Protein AF-W1XWH9-F1 (afdb_monomer_lite)

InterPro domains:
  IPR001098 DNA-directed DNA polymerase, family A, palm domain [PF00476] (1-106)
  IPR001098 DNA-directed DNA polymerase, family A, palm domain [SM00482] (1-108)
  IPR002298 DNA polymerase A [PR00868] (29-40)
  IPR002298 DNA polymerase A [PR00868] (51-62)
  IPR002298 DNA polymerase A [PR00868] (83-99)
  IPR002298 DNA polymerase A [PTHR10133] (1-106)
  IPR043502 DNA/RNA polymerase superfamily [SSF56672] (1-105)

Secondary structure (DSSP, 8-state):
-GGGT--HHHHHHHHT--HHHHHHHHHHHHHH-HHHHHHHHHHHHHHHHHSEEE-TT--EEE-TTTT-SSHHHHHHHHHHHHHHHHHHHHHHHHHHHHHHHHHHHS--

Structure (mmCIF, N/CA/C/O backbone):
data_AF-W1XWH9-F1
#
_entry.id   AF-W1XWH9-F1
#
loop_
_atom_site.group_PDB
_atom_site.id
_atom_site.type_symbol
_atom_site.label_atom_id
_atom_site.label_alt_id
_atom_site.label_comp_id
_atom_site.label_asym_id
_atom_site.label_entity_id
_atom_site.label_seq_id
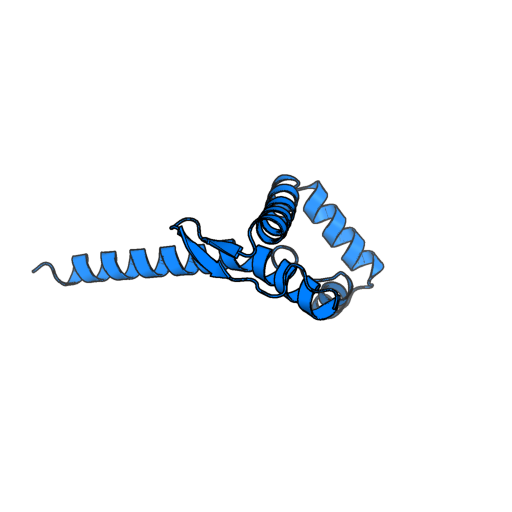_atom_site.pdbx_PDB_ins_code
_atom_site.Cartn_x
_atom_site.Cartn_y
_atom_site.Cartn_z
_atom_site.occupancy
_atom_site.B_iso_or_equiv
_atom_site.auth_seq_id
_atom_site.auth_comp_id
_atom_site.auth_asym_id
_atom_site.auth_atom_id
_atom_site.pdbx_PDB_model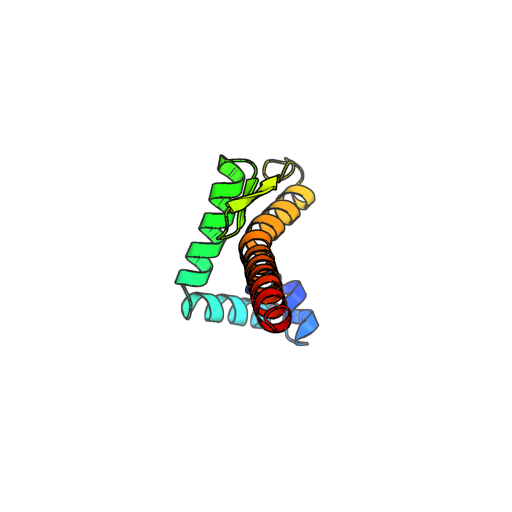_num
ATOM 1 N N . GLY A 1 1 ? -0.984 -11.609 -7.474 1.00 64.19 1 GLY A N 1
ATOM 2 C CA . GLY A 1 1 ? -0.412 -11.187 -8.761 1.00 64.19 1 GLY A CA 1
ATOM 3 C C . GLY A 1 1 ? -0.417 -9.678 -8.875 1.00 64.19 1 GLY A C 1
ATOM 4 O O . GLY A 1 1 ? 0.349 -9.025 -8.190 1.00 64.19 1 GLY A O 1
ATOM 5 N N . ILE A 1 2 ? -1.305 -9.103 -9.681 1.00 72.31 2 ILE A N 1
ATOM 6 C CA . ILE A 1 2 ? -1.164 -7.721 -10.186 1.00 72.31 2 ILE A CA 1
ATOM 7 C C . ILE A 1 2 ? -1.474 -6.641 -9.144 1.00 72.31 2 ILE A C 1
ATOM 9 O O . ILE A 1 2 ? -0.678 -5.727 -8.959 1.00 72.31 2 ILE A O 1
ATOM 13 N N . ILE A 1 3 ? -2.557 -6.808 -8.379 1.00 66.38 3 ILE A N 1
ATOM 14 C CA . ILE A 1 3 ? -2.979 -5.868 -7.320 1.00 66.38 3 ILE A CA 1
ATOM 15 C C . ILE A 1 3 ? -1.932 -5.747 -6.193 1.00 66.38 3 ILE A C 1
ATOM 17 O O . ILE A 1 3 ? -1.913 -4.759 -5.471 1.00 66.38 3 ILE A O 1
ATOM 21 N N . TYR A 1 4 ? -1.024 -6.723 -6.072 1.00 66.00 4 TYR A N 1
ATOM 22 C CA . TYR A 1 4 ? 0.034 -6.734 -5.056 1.00 66.00 4 TYR A CA 1
ATOM 23 C C . TYR A 1 4 ? 1.409 -6.297 -5.590 1.00 66.00 4 TYR A C 1
ATOM 25 O O . TYR A 1 4 ? 2.434 -6.546 -4.950 1.00 66.00 4 TYR A O 1
ATOM 33 N N . GLY A 1 5 ? 1.442 -5.681 -6.778 1.00 72.62 5 GLY A N 1
ATOM 34 C CA . GLY A 1 5 ? 2.666 -5.172 -7.394 1.00 72.62 5 GLY A CA 1
ATOM 35 C C . GLY A 1 5 ? 3.595 -6.265 -7.929 1.00 72.62 5 GLY A C 1
ATOM 36 O O . GLY A 1 5 ? 4.815 -6.116 -7.844 1.00 72.62 5 GLY A O 1
ATOM 37 N N . ILE A 1 6 ? 3.050 -7.380 -8.441 1.00 80.00 6 ILE A N 1
ATOM 38 C CA . ILE A 1 6 ? 3.868 -8.370 -9.158 1.00 80.00 6 ILE A CA 1
ATOM 39 C C . ILE A 1 6 ? 4.490 -7.720 -10.396 1.00 80.00 6 ILE A C 1
ATOM 41 O O . ILE A 1 6 ? 3.836 -6.956 -11.105 1.00 80.00 6 ILE A O 1
ATOM 45 N N . SER A 1 7 ? 5.753 -8.034 -10.664 1.00 84.44 7 SER A N 1
ATOM 46 C CA . SER A 1 7 ? 6.401 -7.627 -11.907 1.00 84.44 7 SER A CA 1
ATOM 47 C C . SER A 1 7 ? 5.936 -8.489 -13.081 1.00 84.44 7 SER A C 1
ATOM 49 O O . SER A 1 7 ? 5.476 -9.618 -12.898 1.00 84.44 7 SER A O 1
ATOM 51 N N . ASP A 1 8 ? 6.136 -7.984 -14.295 1.00 87.06 8 ASP A N 1
ATOM 52 C CA . ASP A 1 8 ? 6.049 -8.755 -15.540 1.00 87.06 8 ASP A CA 1
ATOM 53 C C . ASP A 1 8 ? 6.868 -10.056 -15.459 1.00 87.06 8 ASP A C 1
ATOM 55 O O . ASP A 1 8 ? 6.403 -11.117 -15.862 1.00 87.06 8 ASP A O 1
ATOM 59 N N . PHE A 1 9 ? 8.059 -10.002 -14.856 1.00 88.00 9 PHE A N 1
ATOM 60 C CA . PHE A 1 9 ? 8.904 -11.168 -14.618 1.00 88.00 9 PHE A CA 1
ATOM 61 C C . PHE A 1 9 ? 8.271 -12.177 -13.650 1.00 88.00 9 PHE A C 1
ATOM 63 O O . PHE A 1 9 ? 8.274 -13.376 -13.931 1.00 88.00 9 PHE A O 1
ATOM 70 N N . GLY A 1 10 ? 7.713 -11.716 -12.527 1.00 87.88 10 GLY A N 1
ATOM 71 C CA . GLY A 1 10 ? 7.020 -12.592 -11.579 1.00 87.88 10 GLY A CA 1
ATOM 72 C C . GLY A 1 10 ? 5.808 -13.259 -12.223 1.00 87.88 10 GLY A C 1
ATOM 73 O O . GLY A 1 10 ? 5.680 -14.477 -12.188 1.00 87.88 10 GLY A O 1
ATOM 74 N N . LEU A 1 11 ? 4.987 -12.468 -12.914 1.00 90.44 11 LEU A N 1
ATOM 75 C CA . LEU A 1 11 ? 3.787 -12.962 -13.579 1.00 90.44 11 LEU A CA 1
ATOM 76 C C . LEU A 1 11 ? 4.108 -13.940 -14.717 1.00 90.44 11 LEU A C 1
ATOM 78 O O . LEU A 1 11 ? 3.423 -14.948 -14.859 1.00 90.44 11 LEU A O 1
ATOM 82 N N . SER A 1 12 ? 5.164 -13.677 -15.494 1.00 93.38 12 SER A N 1
ATOM 83 C CA . SER A 1 12 ? 5.602 -14.572 -16.574 1.00 93.38 12 SER A CA 1
ATOM 84 C C . SER A 1 12 ? 5.938 -15.975 -16.063 1.00 93.38 12 SER A C 1
ATOM 86 O O . SER A 1 12 ? 5.586 -16.967 -16.693 1.00 93.38 12 SER A O 1
ATOM 88 N N . ARG A 1 13 ? 6.548 -16.063 -14.875 1.00 91.38 13 ARG A N 1
ATOM 89 C CA . ARG A 1 13 ? 6.913 -17.329 -14.238 1.00 91.38 13 ARG A CA 1
ATOM 90 C C . ARG A 1 13 ? 5.698 -18.061 -13.685 1.00 91.38 13 ARG A C 1
ATOM 92 O O . ARG A 1 13 ? 5.586 -19.261 -13.899 1.00 91.38 13 ARG A O 1
ATOM 99 N N . ASP A 1 14 ? 4.811 -17.339 -13.004 1.00 90.06 14 ASP A N 1
ATOM 100 C CA . ASP A 1 14 ? 3.606 -17.915 -12.399 1.00 90.06 14 ASP A CA 1
ATOM 101 C C . ASP A 1 14 ? 2.660 -18.496 -13.461 1.00 90.06 14 ASP A C 1
ATOM 103 O O . ASP A 1 14 ? 2.003 -19.504 -13.217 1.00 90.06 14 ASP A O 1
ATOM 107 N N . LEU A 1 15 ? 2.596 -17.865 -14.638 1.00 91.25 15 LEU A N 1
ATOM 108 C CA . LEU A 1 15 ? 1.704 -18.265 -15.730 1.00 91.25 15 LEU A CA 1
ATOM 109 C C . LEU A 1 15 ? 2.381 -19.110 -16.819 1.00 91.25 15 LEU A C 1
ATOM 111 O O . LEU A 1 15 ? 1.688 -19.616 -17.696 1.00 91.25 15 LEU A O 1
ATOM 115 N N . GLY A 1 16 ? 3.709 -19.253 -16.799 1.00 93.31 16 GLY A N 1
ATOM 116 C CA . GLY A 1 16 ? 4.449 -19.955 -17.853 1.00 93.31 16 GLY A CA 1
ATOM 117 C C . GLY A 1 16 ? 4.366 -19.275 -19.227 1.00 93.31 16 GLY A C 1
ATOM 118 O O . GLY A 1 16 ? 4.387 -19.957 -20.247 1.00 93.31 16 GLY A O 1
ATOM 119 N N . ILE A 1 17 ? 4.258 -17.944 -19.255 1.00 95.31 17 ILE A N 1
ATOM 120 C CA . ILE A 1 17 ? 4.142 -17.129 -20.478 1.00 95.31 17 ILE A CA 1
ATOM 121 C C . ILE A 1 17 ? 5.387 -16.268 -20.685 1.00 95.31 17 ILE A C 1
ATOM 123 O O . ILE A 1 17 ? 6.212 -16.104 -19.784 1.00 95.31 17 ILE A O 1
ATOM 127 N N . THR A 1 18 ? 5.537 -15.669 -21.863 1.00 96.50 18 THR A N 1
ATOM 128 C CA . THR A 1 18 ? 6.637 -14.732 -22.110 1.00 96.50 18 THR A CA 1
ATOM 129 C C . THR A 1 18 ? 6.480 -13.450 -21.283 1.00 96.50 18 THR A C 1
ATOM 131 O O . THR A 1 18 ? 5.381 -13.041 -20.898 1.00 96.50 18 THR A O 1
ATOM 134 N N . ARG A 1 19 ? 7.589 -12.737 -21.043 1.00 92.94 19 ARG A N 1
ATOM 135 C CA . ARG A 1 19 ? 7.546 -11.421 -20.377 1.00 92.94 19 ARG A CA 1
ATOM 136 C C . ARG A 1 19 ? 6.707 -10.395 -21.143 1.00 92.94 19 ARG A C 1
ATOM 138 O O . ARG A 1 19 ? 6.061 -9.562 -20.516 1.00 92.94 19 ARG A O 1
ATOM 145 N N . GLY A 1 20 ? 6.713 -10.458 -22.476 1.00 95.50 20 GLY A N 1
ATOM 146 C CA . GLY A 1 20 ? 5.902 -9.581 -23.323 1.00 95.50 20 GLY A CA 1
ATOM 147 C C . GLY A 1 20 ? 4.406 -9.813 -23.114 1.00 95.50 20 GLY A C 1
ATOM 148 O O . GLY A 1 20 ? 3.662 -8.860 -22.903 1.00 95.50 20 GLY A O 1
ATOM 149 N N . GLU A 1 21 ? 3.976 -11.076 -23.075 1.00 95.00 21 GLU A N 1
ATOM 150 C CA . GLU A 1 21 ? 2.585 -11.436 -22.774 1.00 95.00 21 GLU A CA 1
ATOM 151 C C . GLU A 1 21 ? 2.190 -11.033 -21.352 1.00 95.00 21 GLU A C 1
ATOM 153 O O . GLU A 1 21 ? 1.129 -10.444 -21.157 1.00 95.00 21 GLU A O 1
ATOM 158 N N . ALA A 1 22 ? 3.063 -11.264 -20.367 1.00 94.31 22 ALA A N 1
ATOM 159 C CA . ALA A 1 22 ? 2.828 -10.840 -18.989 1.00 94.31 22 ALA A CA 1
ATOM 160 C C . ALA A 1 22 ? 2.672 -9.315 -18.873 1.00 94.31 22 ALA A C 1
ATOM 162 O O . ALA A 1 22 ? 1.759 -8.835 -18.200 1.00 94.31 22 ALA A O 1
ATOM 163 N N . LYS A 1 23 ? 3.523 -8.546 -19.563 1.00 92.62 23 LYS A N 1
ATOM 164 C CA . LYS A 1 23 ? 3.415 -7.085 -19.632 1.00 92.62 23 LYS A CA 1
ATOM 165 C C . LYS A 1 23 ? 2.094 -6.654 -20.269 1.00 92.62 23 LYS A C 1
ATOM 167 O O . LYS A 1 23 ? 1.373 -5.866 -19.665 1.00 92.62 23 LYS A O 1
ATOM 172 N N . ASN A 1 24 ? 1.750 -7.206 -21.432 1.00 94.94 24 ASN A N 1
ATOM 173 C CA . ASN A 1 24 ? 0.493 -6.899 -22.118 1.00 94.94 24 ASN A CA 1
ATOM 174 C C . ASN A 1 24 ? -0.723 -7.222 -21.243 1.00 94.94 24 ASN A C 1
ATOM 176 O O . ASN A 1 24 ? -1.691 -6.467 -21.223 1.00 94.94 24 ASN A O 1
ATOM 180 N N . TYR A 1 25 ? -0.664 -8.316 -20.485 1.00 93.31 25 TYR A N 1
ATOM 181 C CA . TYR A 1 25 ? -1.716 -8.700 -19.553 1.00 93.31 25 TYR A CA 1
ATOM 182 C C . TYR A 1 25 ? -1.868 -7.693 -18.402 1.00 93.31 25 TYR A C 1
ATOM 184 O O . TYR A 1 25 ? -2.988 -7.304 -18.070 1.00 93.31 25 TYR A O 1
ATOM 192 N N . ILE A 1 26 ? -0.759 -7.232 -17.812 1.00 91.38 26 ILE A N 1
ATOM 193 C CA . ILE A 1 26 ? -0.763 -6.186 -16.774 1.00 91.38 26 ILE A CA 1
ATOM 194 C C . ILE A 1 26 ? -1.319 -4.869 -17.329 1.00 91.38 26 ILE A C 1
ATOM 196 O O . ILE A 1 26 ? -2.191 -4.257 -16.709 1.00 91.38 26 ILE A O 1
ATOM 200 N N . ASP A 1 27 ? -0.853 -4.457 -18.506 1.00 91.94 27 ASP A N 1
ATOM 201 C CA . ASP A 1 27 ? -1.270 -3.210 -19.148 1.00 91.94 27 ASP A CA 1
ATOM 202 C C . ASP A 1 27 ? -2.776 -3.257 -19.500 1.00 91.94 27 ASP A C 1
ATOM 204 O O . ASP A 1 27 ? -3.513 -2.305 -19.230 1.00 91.94 27 ASP A O 1
ATOM 208 N N . LEU A 1 28 ? -3.274 -4.398 -19.998 1.00 94.31 28 LEU A N 1
ATOM 209 C CA . LEU A 1 28 ? -4.701 -4.631 -20.254 1.00 94.31 28 LEU A CA 1
ATOM 210 C C . LEU A 1 28 ? -5.540 -4.644 -18.969 1.00 94.31 28 LEU A C 1
ATOM 212 O O . LEU A 1 28 ? -6.671 -4.158 -18.957 1.00 94.31 28 LEU A O 1
ATOM 216 N N . TYR A 1 29 ? -5.015 -5.201 -17.879 1.00 93.19 29 TYR A N 1
ATOM 217 C CA . TYR A 1 29 ? -5.699 -5.179 -16.590 1.00 93.19 29 TY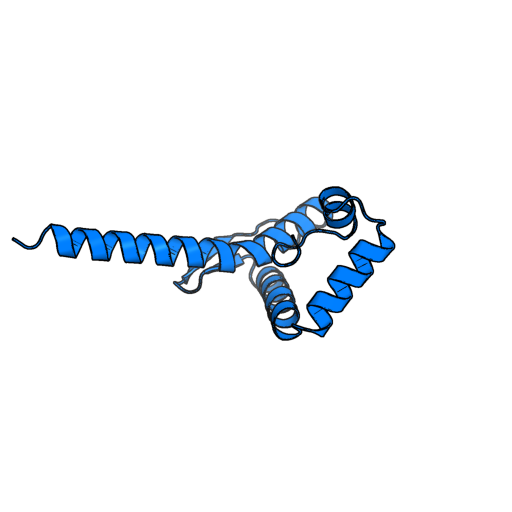R A CA 1
ATOM 218 C C . TYR A 1 29 ? -5.917 -3.737 -16.114 1.00 93.19 29 TYR A C 1
ATOM 220 O O . TYR A 1 29 ? -7.036 -3.361 -15.762 1.00 93.19 29 TYR A O 1
ATOM 228 N N . PHE A 1 30 ? -4.878 -2.901 -16.152 1.00 91.56 30 PHE A N 1
ATOM 229 C CA . PHE A 1 30 ? -4.996 -1.513 -15.709 1.00 91.56 30 PHE A CA 1
ATOM 230 C C . PHE A 1 30 ? -5.791 -0.627 -16.670 1.00 91.56 30 PHE A C 1
ATOM 232 O O . PHE A 1 30 ? -6.432 0.312 -16.205 1.00 91.56 30 PHE A O 1
ATOM 239 N N . SER A 1 31 ? -5.820 -0.931 -17.972 1.00 94.19 31 SER A N 1
ATOM 240 C CA . SER A 1 31 ? -6.700 -0.215 -18.905 1.00 94.19 31 SER A CA 1
ATOM 241 C C . SER A 1 31 ? -8.182 -0.502 -18.640 1.00 94.19 31 SER A C 1
ATOM 243 O O . SER A 1 31 ? -9.010 0.399 -18.758 1.00 94.19 31 SER A O 1
ATOM 245 N N . ARG A 1 32 ? -8.522 -1.727 -18.215 1.00 96.06 32 ARG A N 1
ATOM 246 C CA . ARG A 1 32 ? -9.886 -2.099 -17.798 1.00 96.06 32 ARG A CA 1
ATOM 247 C C . ARG A 1 32 ? -10.261 -1.551 -16.422 1.00 96.06 32 ARG A C 1
ATOM 249 O O . ARG A 1 32 ? -11.420 -1.214 -16.201 1.00 96.06 32 ARG A O 1
ATOM 256 N N . TYR A 1 33 ? -9.296 -1.454 -15.508 1.00 94.06 33 TYR A N 1
ATOM 257 C CA . TYR A 1 33 ? -9.510 -1.014 -14.126 1.00 94.06 33 TYR A CA 1
ATOM 258 C C . TYR A 1 33 ? -8.635 0.199 -13.760 1.00 94.06 33 TYR A C 1
ATOM 260 O O . TYR A 1 33 ? -7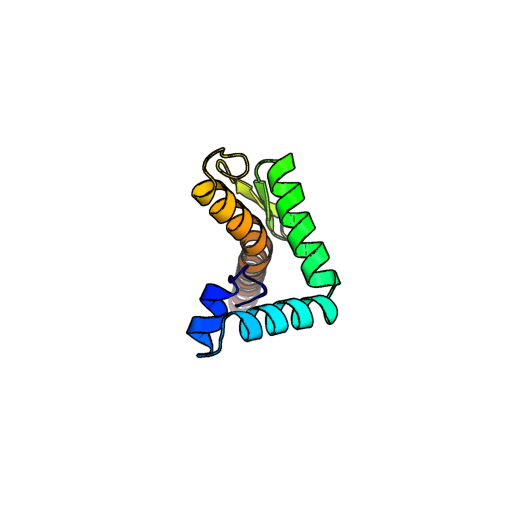.798 0.110 -12.854 1.00 94.06 33 TYR A O 1
ATOM 268 N N . PRO A 1 34 ? -8.834 1.367 -14.401 1.00 94.06 34 PRO A N 1
ATOM 269 C CA . PRO A 1 34 ? -7.965 2.533 -14.216 1.00 94.06 34 PRO A CA 1
ATOM 270 C C . PRO A 1 34 ? -7.963 3.046 -12.772 1.00 94.06 34 PRO A C 1
ATOM 272 O O . PRO A 1 34 ? -6.919 3.430 -12.249 1.00 94.06 34 PRO A O 1
ATOM 275 N N . LYS A 1 35 ? -9.105 2.957 -12.075 1.00 95.06 35 LYS A N 1
ATOM 276 C CA . LYS A 1 35 ? -9.224 3.359 -10.664 1.00 95.06 35 LYS A CA 1
ATOM 277 C C . LYS A 1 35 ? -8.366 2.530 -9.713 1.00 95.06 35 LYS A C 1
ATOM 279 O O . LYS A 1 35 ? -7.944 3.046 -8.684 1.00 95.06 35 LYS A O 1
ATOM 284 N N . VAL A 1 36 ? -8.068 1.275 -10.058 1.00 91.88 36 VAL A N 1
ATOM 285 C CA . VAL A 1 36 ? -7.139 0.452 -9.270 1.00 91.88 36 VAL A CA 1
ATOM 286 C C . VAL A 1 36 ? -5.729 1.022 -9.381 1.00 91.88 36 VAL A C 1
ATOM 288 O O . VAL A 1 36 ? -5.065 1.192 -8.363 1.00 91.88 36 VAL A O 1
ATOM 291 N N . LYS A 1 37 ? -5.296 1.376 -10.596 1.00 90.25 37 LYS A N 1
ATOM 292 C CA . LYS A 1 37 ? -3.982 1.988 -10.814 1.00 90.25 37 LYS A CA 1
ATOM 293 C C . LYS A 1 37 ? -3.872 3.345 -10.119 1.00 90.25 37 LYS A C 1
ATOM 295 O O . LYS A 1 37 ? -2.925 3.554 -9.374 1.00 90.25 37 LYS A O 1
ATOM 300 N N . GLU A 1 38 ? -4.867 4.219 -10.297 1.00 93.94 38 GLU A N 1
ATOM 301 C CA . GLU A 1 38 ? -4.923 5.526 -9.620 1.00 93.94 38 GLU A CA 1
ATOM 302 C C . GLU A 1 38 ? -4.810 5.378 -8.097 1.00 93.94 38 GLU A C 1
ATOM 304 O O . GLU A 1 38 ? -4.066 6.108 -7.445 1.00 93.94 38 GLU A O 1
ATOM 309 N N . TYR A 1 39 ? -5.532 4.410 -7.523 1.00 92.94 39 TYR A N 1
ATOM 310 C CA . TYR A 1 39 ? -5.458 4.122 -6.098 1.00 92.94 39 TYR A CA 1
ATOM 311 C C . TYR A 1 39 ? -4.047 3.691 -5.678 1.00 92.94 39 TYR A C 1
ATOM 313 O O . TYR A 1 39 ? -3.516 4.238 -4.714 1.00 92.94 39 TYR A O 1
ATOM 321 N N . MET A 1 40 ? -3.437 2.742 -6.395 1.00 91.06 40 MET A N 1
ATOM 322 C CA . MET A 1 40 ? -2.096 2.234 -6.082 1.00 91.06 40 MET A CA 1
ATOM 323 C C . MET A 1 40 ? -1.031 3.332 -6.184 1.00 91.06 40 MET A C 1
ATOM 325 O O . MET A 1 40 ? -0.240 3.488 -5.254 1.00 91.06 40 MET A O 1
ATOM 329 N N . ASP A 1 41 ? -1.059 4.127 -7.257 1.00 92.50 41 ASP A N 1
ATOM 330 C CA . ASP A 1 41 ? -0.132 5.243 -7.469 1.00 92.50 41 ASP A CA 1
ATOM 331 C C . ASP A 1 41 ? -0.256 6.276 -6.336 1.00 92.50 41 ASP A C 1
ATOM 333 O O . ASP A 1 41 ? 0.748 6.707 -5.766 1.00 92.50 41 ASP A O 1
ATOM 337 N N . ARG A 1 42 ? -1.491 6.603 -5.927 1.00 95.31 42 ARG A N 1
ATOM 338 C CA . ARG A 1 42 ? -1.750 7.514 -4.805 1.00 95.31 42 ARG A CA 1
ATOM 339 C C . ARG A 1 42 ? -1.211 6.983 -3.475 1.00 95.31 42 ARG A C 1
ATOM 341 O O . ARG A 1 42 ? -0.671 7.764 -2.701 1.00 95.31 42 ARG A O 1
ATOM 348 N N . MET A 1 43 ? -1.338 5.683 -3.198 1.00 95.12 43 MET A N 1
ATOM 349 C CA . MET A 1 43 ? -0.799 5.090 -1.961 1.00 95.12 43 MET A CA 1
ATOM 350 C C . MET A 1 43 ? 0.728 5.163 -1.903 1.00 95.12 43 MET A C 1
ATOM 352 O O . MET A 1 43 ? 1.290 5.402 -0.836 1.00 95.12 43 MET A O 1
ATOM 356 N N . VAL A 1 44 ? 1.406 4.983 -3.039 1.00 95.31 44 VAL A N 1
ATOM 357 C CA . VAL A 1 44 ? 2.863 5.152 -3.119 1.00 95.31 44 VAL A CA 1
ATOM 358 C C . VAL A 1 44 ? 3.245 6.619 -2.926 1.00 95.31 44 VAL A C 1
ATOM 360 O O . VAL A 1 44 ? 4.142 6.913 -2.138 1.00 95.31 44 VAL A O 1
ATOM 363 N N . GLN A 1 45 ? 2.538 7.539 -3.584 1.00 97.44 45 GLN A N 1
ATOM 364 C CA . GLN A 1 45 ? 2.772 8.974 -3.435 1.00 97.44 45 GLN A CA 1
ATOM 365 C C . GLN A 1 45 ? 2.611 9.434 -1.977 1.00 97.44 45 GLN A C 1
ATOM 367 O O . GLN A 1 45 ? 3.526 10.038 -1.422 1.00 97.44 45 GLN A O 1
ATOM 372 N N . GLU A 1 46 ? 1.496 9.088 -1.330 1.00 96.50 46 GLU A N 1
ATOM 373 C CA . GLU A 1 46 ? 1.246 9.424 0.077 1.00 96.50 46 GLU A CA 1
ATOM 374 C C . GLU A 1 46 ? 2.340 8.853 0.992 1.00 96.50 46 GLU A C 1
ATOM 376 O O . GLU A 1 46 ? 2.794 9.519 1.924 1.00 96.50 46 GLU A O 1
ATOM 381 N N . ALA A 1 47 ? 2.819 7.639 0.708 1.00 97.75 47 ALA A N 1
ATOM 38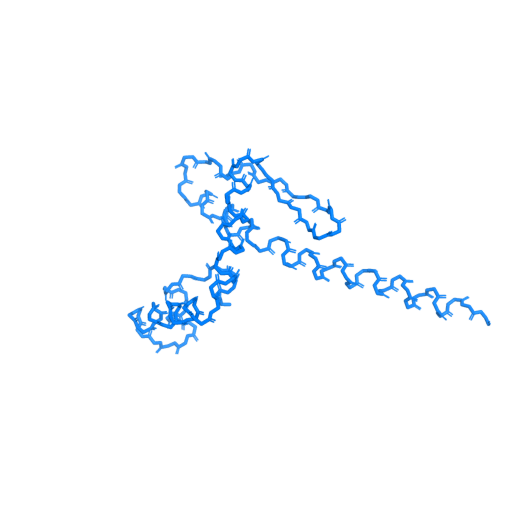2 C CA . ALA A 1 47 ? 3.910 7.035 1.460 1.00 97.75 47 ALA A CA 1
ATOM 383 C C . ALA A 1 47 ? 5.226 7.814 1.308 1.00 97.75 47 ALA A C 1
ATOM 385 O O . ALA A 1 47 ? 5.933 7.988 2.300 1.00 97.75 47 ALA A O 1
ATOM 386 N N . HIS A 1 48 ? 5.557 8.303 0.109 1.00 98.25 48 HIS A N 1
ATOM 387 C CA . HIS A 1 48 ? 6.738 9.150 -0.102 1.00 98.25 48 HIS A CA 1
ATOM 388 C C . HIS A 1 48 ? 6.645 10.477 0.653 1.00 98.25 48 HIS A C 1
ATOM 390 O O . HIS A 1 48 ? 7.640 10.914 1.237 1.00 98.25 48 HIS A O 1
ATOM 396 N N . GLU A 1 49 ? 5.462 11.091 0.656 1.00 98.00 49 GLU A N 1
ATOM 397 C CA . GLU A 1 49 ? 5.199 12.376 1.310 1.00 98.00 49 GLU A CA 1
ATOM 398 C C . GLU A 1 49 ? 5.215 12.259 2.839 1.00 98.00 49 GLU A C 1
ATOM 400 O O . GLU A 1 49 ? 5.748 13.126 3.529 1.00 98.00 49 GLU A O 1
ATOM 405 N N . THR A 1 50 ? 4.643 11.182 3.382 1.00 97.81 50 THR A N 1
ATOM 406 C CA . THR A 1 50 ? 4.378 11.061 4.825 1.00 97.81 50 THR A CA 1
ATOM 407 C C . THR A 1 50 ? 5.296 10.089 5.560 1.00 97.81 50 THR A C 1
ATOM 409 O O . THR A 1 50 ? 5.330 10.103 6.791 1.00 97.81 50 THR A O 1
ATOM 412 N N . GLY A 1 51 ? 6.014 9.221 4.843 1.00 98.12 51 GLY A N 1
ATOM 413 C CA . GLY A 1 51 ? 6.831 8.160 5.434 1.00 98.12 51 GLY A CA 1
ATOM 414 C C . GLY A 1 51 ? 6.038 6.944 5.924 1.00 98.12 51 GLY A C 1
ATOM 415 O O . GLY A 1 51 ? 6.619 6.049 6.538 1.00 98.12 51 GLY A O 1
ATOM 416 N N . LYS A 1 52 ? 4.720 6.892 5.693 1.00 98.00 52 LYS A N 1
ATOM 417 C CA . LYS A 1 52 ? 3.823 5.905 6.311 1.00 98.00 52 LYS A CA 1
ATOM 418 C C . LYS A 1 52 ? 2.562 5.655 5.489 1.00 98.00 52 LYS A C 1
ATOM 420 O O . LYS A 1 52 ? 2.252 6.382 4.559 1.00 98.00 52 LYS A O 1
ATOM 425 N N . VAL A 1 53 ? 1.816 4.619 5.862 1.00 97.56 53 VAL A N 1
ATOM 426 C CA . VAL A 1 53 ? 0.498 4.293 5.290 1.00 97.56 53 VAL A CA 1
ATOM 427 C C . VAL A 1 53 ? -0.484 3.890 6.383 1.00 97.56 53 VAL A C 1
ATOM 429 O O . VAL A 1 53 ? -0.079 3.541 7.497 1.00 97.56 53 VAL A O 1
ATOM 432 N N . ARG A 1 54 ? -1.784 3.922 6.074 1.00 97.19 54 ARG A N 1
ATOM 433 C CA . ARG A 1 54 ? -2.854 3.564 7.014 1.00 97.19 54 ARG A CA 1
ATOM 434 C C . ARG A 1 54 ? -3.858 2.596 6.399 1.00 97.19 54 ARG A C 1
ATOM 436 O O . ARG A 1 54 ? -4.092 2.605 5.194 1.00 97.19 54 ARG A O 1
ATOM 443 N N . THR A 1 55 ? -4.458 1.762 7.239 1.00 97.25 55 THR A N 1
ATOM 444 C CA . THR A 1 55 ? -5.656 0.991 6.879 1.00 97.25 55 THR A CA 1
ATOM 445 C C . THR A 1 55 ? -6.895 1.889 6.900 1.00 97.25 55 THR A C 1
ATOM 447 O O . THR A 1 55 ? -6.858 2.992 7.447 1.00 97.25 55 THR A O 1
ATOM 450 N N . MET A 1 56 ? -8.016 1.407 6.353 1.00 96.31 56 MET A N 1
ATOM 451 C CA . MET A 1 56 ? -9.304 2.117 6.385 1.00 96.31 56 MET A CA 1
ATOM 452 C C . MET A 1 56 ? -9.762 2.452 7.814 1.00 96.31 56 MET A C 1
ATOM 454 O O . MET A 1 56 ? -10.391 3.481 8.029 1.00 96.31 56 MET A O 1
ATOM 458 N N . PHE A 1 57 ? -9.401 1.620 8.795 1.00 96.88 57 PHE A N 1
ATOM 459 C CA 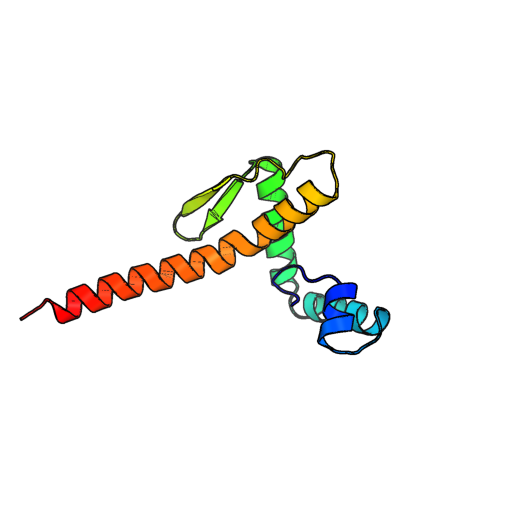. PHE A 1 57 ? -9.726 1.819 10.212 1.00 96.88 57 PHE A CA 1
ATOM 460 C C . PHE A 1 57 ? -8.642 2.600 10.977 1.00 96.88 57 PHE A C 1
ATOM 462 O O . PHE A 1 57 ? -8.647 2.643 12.204 1.00 96.88 57 PHE A O 1
ATOM 469 N N . GLY A 1 58 ? -7.692 3.218 10.268 1.00 96.00 58 GLY A N 1
ATOM 470 C CA . GLY A 1 58 ? -6.718 4.153 10.837 1.00 96.00 58 GLY A CA 1
ATOM 471 C C . GLY A 1 58 ? -5.437 3.526 11.391 1.00 96.00 58 GLY A C 1
ATOM 472 O O . GLY A 1 58 ? -4.541 4.265 11.815 1.00 96.00 58 GLY A O 1
ATOM 473 N N . ARG A 1 59 ? -5.286 2.195 11.347 1.00 97.56 59 ARG A N 1
ATOM 474 C CA . ARG A 1 59 ? -4.063 1.521 11.803 1.00 97.56 59 ARG A CA 1
ATOM 475 C C . ARG A 1 59 ? -2.890 1.896 10.902 1.00 97.56 59 ARG A C 1
ATOM 477 O O . ARG A 1 59 ? -2.940 1.693 9.694 1.00 97.56 59 ARG A O 1
ATOM 484 N N . GLN A 1 60 ? -1.835 2.442 11.497 1.00 97.06 60 GLN A N 1
ATOM 485 C CA . GLN A 1 60 ? -0.688 3.004 10.785 1.00 97.06 60 GLN A CA 1
ATOM 486 C C . GLN A 1 60 ? 0.462 1.998 10.666 1.00 97.06 60 GLN A C 1
ATOM 488 O O . GLN A 1 60 ? 0.684 1.183 11.563 1.00 97.06 60 GLN A O 1
ATOM 493 N N . ARG A 1 61 ? 1.226 2.095 9.576 1.00 97.62 61 ARG A N 1
ATOM 494 C CA . ARG A 1 61 ? 2.516 1.426 9.396 1.00 97.62 61 ARG A CA 1
ATOM 495 C C . ARG A 1 61 ? 3.552 2.419 8.879 1.00 97.62 61 ARG A C 1
ATOM 497 O O . ARG A 1 61 ? 3.337 3.035 7.840 1.00 97.62 61 ARG A O 1
ATOM 504 N N . GLU A 1 62 ? 4.681 2.506 9.573 1.00 98.19 62 GLU A N 1
ATOM 505 C CA . GLU A 1 62 ? 5.850 3.279 9.142 1.00 98.19 62 GLU A CA 1
ATOM 506 C C . GLU A 1 62 ? 6.613 2.568 8.018 1.00 98.19 62 GLU A C 1
ATOM 508 O O . GLU A 1 62 ? 6.733 1.336 8.004 1.00 98.19 62 GLU A O 1
ATOM 513 N N . LEU A 1 63 ? 7.157 3.354 7.093 1.00 98.12 63 LEU A N 1
ATOM 514 C CA . LEU A 1 63 ? 7.932 2.905 5.940 1.00 98.12 63 LEU A CA 1
ATOM 515 C C . LEU A 1 63 ? 9.268 3.667 5.893 1.00 98.12 63 LEU A C 1
ATOM 517 O O . LEU A 1 63 ? 9.460 4.523 5.030 1.00 98.12 63 LEU A O 1
ATOM 521 N N . PRO A 1 64 ? 10.230 3.349 6.782 1.00 96.81 64 PRO A N 1
ATOM 522 C CA . PRO A 1 64 ? 11.487 4.103 6.901 1.00 96.81 64 PRO A CA 1
ATOM 523 C C . PRO A 1 64 ? 12.318 4.115 5.608 1.00 96.81 64 PRO A C 1
ATOM 525 O O . PRO A 1 64 ? 13.127 5.012 5.381 1.00 96.81 64 PRO A O 1
ATOM 528 N N . ASP A 1 65 ? 12.091 3.131 4.737 1.00 98.12 65 ASP A N 1
ATOM 529 C CA . ASP A 1 65 ? 12.841 2.930 3.503 1.00 98.12 65 ASP A CA 1
ATOM 530 C C . ASP A 1 65 ? 12.189 3.551 2.266 1.00 98.12 65 ASP A C 1
ATOM 532 O O . ASP A 1 65 ? 12.766 3.467 1.180 1.00 98.12 65 ASP A O 1
ATOM 536 N N . ILE A 1 66 ? 11.023 4.194 2.402 1.00 98.12 66 ILE A N 1
ATOM 537 C CA . ILE A 1 66 ? 10.265 4.720 1.257 1.00 98.12 66 ILE A CA 1
ATOM 538 C C . ILE A 1 66 ? 11.033 5.793 0.479 1.00 98.12 66 ILE A C 1
ATOM 540 O O . ILE A 1 66 ? 10.903 5.890 -0.731 1.00 98.12 66 ILE A O 1
ATOM 544 N N . ASN A 1 67 ? 11.928 6.526 1.140 1.00 97.81 67 ASN A N 1
ATOM 545 C CA . ASN A 1 67 ? 12.793 7.523 0.504 1.00 97.81 67 ASN A CA 1
ATOM 546 C C . ASN A 1 67 ? 14.264 7.071 0.430 1.00 97.81 67 ASN A C 1
ATOM 548 O O . ASN A 1 67 ? 15.173 7.883 0.253 1.00 97.81 67 ASN A O 1
ATOM 552 N N . SER A 1 68 ? 14.531 5.765 0.562 1.00 98.00 68 SER A N 1
ATOM 553 C CA . SER A 1 68 ? 15.892 5.228 0.490 1.00 98.00 68 SER A CA 1
ATOM 554 C C . SER A 1 68 ? 16.516 5.467 -0.887 1.00 98.00 68 SER A C 1
ATOM 556 O O . SER A 1 68 ? 15.892 5.230 -1.924 1.00 98.00 68 SER A O 1
ATOM 558 N N . ARG A 1 69 ? 17.800 5.851 -0.917 1.00 97.12 69 ARG A N 1
ATOM 559 C CA . ARG A 1 69 ? 18.592 5.895 -2.162 1.00 97.12 69 ARG A CA 1
ATOM 560 C C . ARG A 1 69 ? 18.799 4.500 -2.758 1.00 97.12 69 ARG A C 1
ATOM 562 O O . ARG A 1 69 ? 18.955 4.369 -3.969 1.00 97.12 69 ARG A O 1
ATOM 569 N N . ASN A 1 70 ? 18.763 3.457 -1.926 1.00 97.88 70 ASN A N 1
ATOM 570 C CA . ASN A 1 70 ? 18.851 2.077 -2.383 1.00 97.88 70 ASN A CA 1
ATOM 571 C C . ASN A 1 70 ? 17.534 1.667 -3.060 1.00 97.88 70 ASN A C 1
ATOM 573 O O . ASN A 1 70 ? 16.497 1.556 -2.404 1.00 97.88 70 ASN A O 1
ATOM 577 N N . PHE A 1 71 ? 17.600 1.411 -4.369 1.00 94.69 71 PHE A N 1
ATOM 578 C CA . PHE A 1 71 ? 16.441 1.063 -5.193 1.00 94.69 71 PHE A CA 1
ATOM 579 C C . PHE A 1 71 ? 15.667 -0.152 -4.663 1.00 94.69 71 PHE A C 1
ATOM 581 O O . PHE A 1 71 ? 14.442 -0.118 -4.618 1.00 94.69 71 PHE A O 1
ATOM 588 N N . ASN A 1 72 ? 16.357 -1.200 -4.204 1.00 93.81 72 ASN A N 1
ATOM 589 C CA . ASN A 1 72 ? 15.703 -2.422 -3.733 1.00 93.81 72 ASN A CA 1
ATOM 590 C C . ASN A 1 72 ? 14.917 -2.186 -2.437 1.00 93.81 72 ASN A C 1
ATOM 592 O O . ASN A 1 72 ? 13.789 -2.664 -2.311 1.00 93.81 72 ASN A O 1
ATOM 596 N N . ARG A 1 73 ? 15.488 -1.417 -1.498 1.00 97.31 73 ARG A N 1
ATOM 597 C CA . ARG A 1 73 ? 14.812 -1.041 -0.243 1.00 97.31 73 ARG A CA 1
ATOM 598 C C . ARG A 1 73 ? 13.593 -0.168 -0.515 1.00 97.31 73 ARG A C 1
ATOM 600 O O . ARG A 1 73 ? 12.507 -0.465 -0.023 1.00 97.31 73 ARG A O 1
ATOM 607 N N . ARG A 1 74 ? 13.760 0.847 -1.367 1.00 97.50 74 ARG A N 1
ATOM 608 C CA . ARG A 1 74 ? 12.672 1.736 -1.776 1.00 97.50 74 ARG A CA 1
ATOM 609 C C . ARG A 1 74 ? 11.546 0.978 -2.475 1.00 97.50 74 ARG A C 1
ATOM 611 O O . ARG A 1 74 ? 10.409 1.045 -2.036 1.00 97.50 74 ARG A O 1
ATOM 618 N N . SER A 1 75 ? 11.868 0.162 -3.475 1.00 92.50 75 SER A N 1
ATOM 619 C CA . SER A 1 75 ? 10.880 -0.635 -4.211 1.00 92.50 75 SER A CA 1
ATOM 620 C C . SER A 1 75 ? 10.126 -1.622 -3.306 1.00 92.50 75 SER A C 1
ATOM 622 O O . SER A 1 75 ? 8.935 -1.879 -3.491 1.00 92.50 75 SER A O 1
ATOM 624 N N . PHE A 1 76 ? 10.793 -2.183 -2.292 1.00 93.62 76 PHE A N 1
ATOM 625 C CA . PHE A 1 76 ? 10.124 -3.000 -1.279 1.00 93.62 76 PHE A CA 1
ATOM 626 C C . PHE A 1 76 ? 9.170 -2.178 -0.398 1.00 93.62 76 PHE A C 1
ATOM 628 O O . PHE A 1 76 ? 8.057 -2.631 -0.116 1.00 93.62 76 PHE A O 1
ATOM 635 N N . ALA A 1 77 ? 9.569 -0.970 0.005 1.00 96.69 77 ALA A N 1
ATOM 636 C CA . ALA A 1 77 ? 8.712 -0.052 0.748 1.00 96.69 77 ALA A CA 1
ATOM 637 C C . ALA A 1 77 ? 7.493 0.396 -0.081 1.00 96.69 77 ALA A C 1
ATOM 639 O O . ALA A 1 77 ? 6.382 0.350 0.436 1.00 96.69 77 ALA A O 1
ATOM 640 N N . GLU A 1 78 ? 7.663 0.711 -1.368 1.00 95.31 78 GLU A N 1
ATOM 641 C CA . GLU A 1 78 ? 6.570 1.044 -2.300 1.00 95.31 78 GLU A CA 1
ATOM 642 C C . GLU A 1 78 ? 5.565 -0.116 -2.420 1.00 95.31 78 GLU A C 1
ATOM 644 O O . GLU A 1 78 ? 4.357 0.072 -2.268 1.00 95.31 78 GLU A O 1
ATOM 649 N N . ARG A 1 79 ? 6.041 -1.362 -2.588 1.00 93.62 79 ARG A N 1
ATOM 650 C CA . ARG A 1 79 ? 5.160 -2.549 -2.555 1.00 93.62 79 ARG A CA 1
ATOM 651 C C . ARG A 1 79 ? 4.438 -2.698 -1.223 1.00 93.62 79 ARG A C 1
ATOM 653 O O . ARG A 1 79 ? 3.262 -3.054 -1.183 1.00 93.62 79 ARG A O 1
ATOM 660 N N . THR A 1 80 ? 5.127 -2.416 -0.124 1.00 94.94 80 THR A N 1
ATOM 661 C CA . THR A 1 80 ? 4.531 -2.462 1.213 1.00 94.94 80 THR A CA 1
ATOM 662 C C . THR A 1 80 ? 3.454 -1.388 1.383 1.00 94.94 80 THR A C 1
ATOM 664 O O . THR A 1 80 ? 2.422 -1.675 1.995 1.00 94.94 80 THR A O 1
ATOM 667 N N . ALA A 1 81 ? 3.657 -0.196 0.813 1.00 95.88 81 ALA A N 1
ATOM 668 C CA . ALA A 1 81 ? 2.697 0.903 0.803 1.00 95.88 81 ALA A CA 1
ATOM 669 C C . ALA A 1 81 ? 1.413 0.536 0.052 1.00 95.88 81 ALA A C 1
ATOM 671 O O . ALA A 1 81 ? 0.327 0.799 0.551 1.00 95.88 81 ALA A O 1
ATOM 672 N N . MET A 1 82 ? 1.523 -0.143 -1.092 1.00 93.50 82 MET A N 1
ATOM 673 C CA . MET A 1 82 ? 0.355 -0.616 -1.848 1.00 93.50 82 MET A CA 1
ATOM 674 C C . MET A 1 82 ? -0.397 -1.737 -1.112 1.00 93.50 82 MET A C 1
ATOM 676 O O . MET A 1 82 ? -1.626 -1.759 -1.071 1.00 93.50 82 MET A O 1
ATOM 680 N N . ASN A 1 83 ? 0.337 -2.667 -0.494 1.00 92.50 83 ASN A N 1
ATOM 681 C CA . ASN A 1 83 ? -0.250 -3.881 0.078 1.00 92.50 83 ASN A CA 1
ATOM 682 C C . ASN A 1 83 ? -0.858 -3.671 1.470 1.00 92.50 83 ASN A C 1
ATOM 684 O O . ASN A 1 83 ? -1.869 -4.295 1.803 1.00 92.50 83 ASN A O 1
ATOM 688 N N . THR A 1 84 ? -0.247 -2.817 2.297 1.00 94.88 84 THR A N 1
ATOM 689 C CA . THR A 1 84 ? -0.638 -2.644 3.706 1.00 94.88 84 THR A CA 1
ATOM 690 C C . THR A 1 84 ? -2.065 -2.114 3.874 1.00 94.88 84 THR A C 1
ATOM 692 O O . THR A 1 84 ? -2.783 -2.694 4.689 1.00 94.88 84 THR A O 1
ATOM 695 N N . PRO A 1 85 ? -2.532 -1.090 3.135 1.00 95.06 85 PRO A N 1
ATOM 696 C CA . PRO A 1 85 ? -3.909 -0.621 3.244 1.00 95.06 85 PRO A CA 1
ATOM 697 C C . PRO A 1 85 ? -4.925 -1.720 2.928 1.00 95.06 85 PRO A C 1
ATOM 699 O O . PRO A 1 85 ? -5.888 -1.881 3.670 1.00 95.06 85 PRO A O 1
ATOM 702 N N . ILE A 1 86 ? -4.686 -2.532 1.894 1.00 92.94 86 ILE A N 1
ATOM 703 C CA . ILE A 1 86 ? -5.609 -3.592 1.458 1.00 92.94 86 ILE A CA 1
ATOM 704 C C . ILE A 1 86 ? -5.625 -4.749 2.465 1.00 92.94 86 ILE A C 1
ATOM 706 O O . ILE A 1 86 ? -6.667 -5.072 3.036 1.00 92.94 86 ILE A O 1
ATOM 710 N N . GLN A 1 87 ? -4.465 -5.363 2.716 1.00 94.56 87 GLN A N 1
ATOM 711 C CA . GLN A 1 87 ? -4.355 -6.526 3.606 1.00 94.56 87 GLN A CA 1
ATOM 712 C C . GLN A 1 87 ? -4.653 -6.149 5.056 1.00 94.56 87 GLN A C 1
ATOM 714 O O . GLN A 1 87 ? -5.291 -6.899 5.791 1.00 94.56 87 GLN A O 1
ATOM 719 N N . GLY A 1 88 ? -4.207 -4.963 5.468 1.00 96.19 88 GLY A N 1
ATOM 720 C CA . GLY A 1 88 ? -4.451 -4.449 6.799 1.00 96.19 88 GLY A CA 1
ATOM 721 C C . GLY A 1 88 ? -5.933 -4.185 7.040 1.00 96.19 88 GLY A C 1
ATOM 722 O O . GLY A 1 88 ? -6.450 -4.635 8.056 1.00 96.19 88 GLY A O 1
ATOM 723 N N . THR A 1 89 ? -6.627 -3.554 6.090 1.00 97.38 89 THR A N 1
ATOM 724 C CA . THR A 1 89 ? -8.079 -3.346 6.192 1.00 97.38 89 THR A CA 1
ATOM 725 C C . THR A 1 89 ? -8.831 -4.672 6.238 1.00 97.38 89 THR A C 1
ATOM 727 O O . THR A 1 89 ? -9.715 -4.827 7.071 1.00 97.38 89 THR A O 1
ATOM 730 N N . ALA A 1 90 ? -8.454 -5.659 5.418 1.00 97.12 90 ALA A N 1
ATOM 731 C CA . ALA A 1 90 ? -9.058 -6.991 5.487 1.00 97.12 90 ALA A CA 1
ATOM 732 C C . ALA A 1 90 ? -8.876 -7.632 6.876 1.00 97.12 90 ALA A C 1
ATOM 734 O O . ALA A 1 90 ? -9.833 -8.150 7.449 1.00 97.12 90 ALA A O 1
ATOM 735 N N . ALA A 1 91 ? -7.675 -7.537 7.456 1.00 97.94 91 ALA A N 1
ATOM 736 C CA . ALA A 1 91 ? -7.411 -8.023 8.810 1.00 97.94 91 ALA A CA 1
ATOM 737 C C . ALA A 1 91 ? -8.226 -7.273 9.879 1.00 97.94 91 ALA A C 1
ATOM 739 O O . ALA A 1 91 ? -8.668 -7.885 10.849 1.00 97.94 91 ALA A O 1
ATOM 740 N N . ASP A 1 92 ? -8.437 -5.968 9.706 1.00 98.06 92 ASP A N 1
ATOM 741 C CA . ASP A 1 92 ? -9.247 -5.164 10.621 1.00 98.06 92 ASP A CA 1
ATOM 742 C C . ASP A 1 92 ? -10.729 -5.580 10.551 1.00 98.06 92 ASP A C 1
ATOM 744 O O . ASP A 1 92 ? -11.342 -5.803 11.592 1.00 98.06 92 ASP A O 1
ATOM 748 N N . ILE A 1 93 ? -11.280 -5.787 9.346 1.00 98.31 93 ILE A N 1
ATOM 749 C CA . ILE A 1 93 ? -12.654 -6.289 9.144 1.00 98.31 93 ILE A CA 1
ATOM 750 C C . ILE A 1 93 ? -12.841 -7.637 9.839 1.00 98.31 93 ILE A C 1
ATOM 752 O O . ILE A 1 93 ? -13.811 -7.818 10.573 1.00 98.31 93 ILE A O 1
ATOM 756 N N . ILE A 1 94 ? -11.904 -8.570 9.638 1.00 98.25 94 ILE A N 1
ATOM 757 C CA . ILE A 1 94 ? -11.967 -9.899 10.257 1.00 98.25 94 ILE A CA 1
ATOM 758 C C . ILE A 1 94 ? -11.987 -9.772 11.782 1.00 98.25 94 ILE A C 1
ATOM 760 O O . ILE A 1 94 ? -12.846 -10.363 12.427 1.00 98.25 94 ILE A O 1
ATOM 764 N N . LYS A 1 95 ? -11.102 -8.960 12.370 1.00 98.06 95 LYS A N 1
ATOM 765 C CA . LYS A 1 95 ? -11.051 -8.767 13.829 1.00 98.06 95 LYS A CA 1
ATOM 766 C C . LYS A 1 95 ? -12.323 -8.133 14.389 1.00 98.06 95 LYS A C 1
ATOM 768 O O . LYS A 1 95 ? -12.799 -8.551 15.439 1.00 98.06 95 LYS A O 1
ATOM 773 N N . LEU A 1 96 ? -12.892 -7.152 13.691 1.00 97.69 96 LEU A N 1
ATOM 774 C CA . LEU A 1 96 ? -14.166 -6.550 14.084 1.00 97.69 96 LEU A CA 1
ATOM 775 C C . LEU A 1 96 ? -15.305 -7.575 14.035 1.00 97.69 96 LEU A C 1
ATOM 777 O O . LEU A 1 96 ? -16.113 -7.625 14.959 1.00 97.69 96 LEU A O 1
ATOM 781 N N . ALA A 1 97 ? -15.343 -8.415 12.999 1.00 97.88 97 ALA A N 1
ATOM 782 C CA . ALA A 1 97 ? -16.323 -9.489 12.889 1.00 97.88 97 ALA A CA 1
ATOM 783 C C . ALA A 1 97 ? -16.161 -10.527 14.011 1.00 97.88 97 ALA A C 1
ATOM 785 O O . ALA A 1 97 ? -17.158 -10.930 14.601 1.00 97.88 97 ALA A O 1
ATOM 786 N N . MET A 1 98 ? -14.926 -10.908 14.353 1.00 98.06 98 MET A N 1
ATOM 787 C CA . MET A 1 98 ? -14.647 -11.825 15.466 1.00 98.06 98 MET A CA 1
ATOM 788 C C . MET A 1 98 ? -15.221 -11.297 16.786 1.00 98.06 98 MET A C 1
ATOM 790 O O . MET A 1 98 ? -15.959 -12.017 17.450 1.00 98.06 98 MET A O 1
ATOM 794 N N . ASN A 1 99 ? -14.969 -10.027 17.119 1.00 97.12 99 ASN A N 1
ATOM 795 C CA . ASN A 1 99 ? -15.510 -9.414 18.337 1.00 97.12 99 ASN A CA 1
ATOM 796 C C . ASN A 1 99 ? -17.049 -9.396 18.349 1.00 97.12 99 ASN A C 1
ATOM 798 O O . ASN A 1 99 ? -17.658 -9.621 19.389 1.00 97.12 99 ASN A O 1
ATOM 802 N N . GLN A 1 100 ? -17.686 -9.132 17.203 1.00 96.81 100 GLN A N 1
ATOM 803 C CA . GLN A 1 100 ? -19.151 -9.132 17.099 1.00 96.81 100 GLN A CA 1
ATOM 804 C C . GLN A 1 100 ? -19.754 -10.531 17.244 1.00 96.81 100 GLN A C 1
ATOM 806 O O . GLN A 1 100 ? -20.850 -10.669 17.782 1.00 96.81 100 GLN A O 1
ATOM 811 N N . VAL A 1 101 ? -19.076 -11.559 16.728 1.00 97.19 101 VAL A N 1
ATOM 812 C CA . VAL A 1 101 ? -19.512 -12.949 16.887 1.00 97.19 101 VAL A CA 1
ATOM 813 C C . VAL A 1 101 ? -19.404 -13.361 18.350 1.00 97.19 101 VAL A C 1
ATOM 815 O O . VAL A 1 101 ? -20.383 -13.873 18.878 1.00 97.19 101 VAL A O 1
ATOM 818 N N . GLU A 1 102 ? -18.284 -13.064 19.011 1.00 96.81 102 GLU A N 1
ATOM 819 C CA . GLU A 1 102 ? -18.093 -13.368 20.435 1.00 96.81 102 GLU A CA 1
ATOM 820 C C . GLU A 1 102 ? -19.193 -12.736 21.294 1.00 96.81 102 GLU A C 1
ATOM 822 O O . GLU A 1 102 ? -19.901 -13.435 22.012 1.00 96.81 102 GLU A O 1
ATOM 827 N N . GLN A 1 103 ? -19.447 -11.436 21.110 1.00 95.62 103 GLN A N 1
ATOM 828 C CA . GLN A 1 103 ? -20.515 -10.727 21.823 1.00 95.62 103 GLN A CA 1
ATOM 829 C C . GLN A 1 103 ? -21.898 -11.352 21.619 1.00 95.62 103 GLN A C 1
ATOM 831 O O . GLN A 1 103 ? -22.735 -11.266 22.507 1.00 95.62 103 GLN A O 1
ATOM 836 N N . LYS A 1 104 ? -22.172 -11.958 20.458 1.00 94.44 104 LYS A N 1
ATOM 837 C CA . LYS A 1 104 ? -23.447 -12.646 20.206 1.00 94.44 104 LYS A CA 1
ATOM 838 C C . LYS A 1 104 ? -23.528 -14.022 20.861 1.00 94.44 104 LYS A C 1
ATOM 840 O O . LYS A 1 104 ? -24.637 -14.480 21.106 1.00 94.44 104 LYS A O 1
ATOM 845 N N . LEU A 1 105 ? -22.394 -14.680 21.090 1.00 93.88 105 LEU A N 1
ATOM 846 C CA . LEU A 1 105 ? -22.323 -15.988 21.744 1.00 93.88 105 LEU A CA 1
ATOM 847 C C . LEU A 1 105 ? -22.347 -15.873 23.274 1.00 93.88 105 LEU A C 1
ATOM 849 O O . LEU A 1 105 ? -22.834 -16.784 23.934 1.00 93.88 105 LEU A O 1
ATOM 853 N N . GLU A 1 106 ? -21.852 -14.765 23.831 1.00 87.44 106 GLU A N 1
ATOM 854 C CA . GLU A 1 106 ? -21.834 -14.498 25.278 1.00 87.44 106 GLU A CA 1
ATOM 855 C C . GLU A 1 106 ? -23.177 -13.991 25.844 1.00 87.44 106 GLU A C 1
ATOM 857 O O . GLU A 1 106 ? -23.317 -13.869 27.062 1.00 87.44 106 GLU A O 1
ATOM 862 N N . ILE A 1 107 ? -24.171 -13.692 24.998 1.00 58.47 107 ILE A N 1
ATOM 863 C CA . ILE A 1 107 ? -25.522 -13.325 25.453 1.00 58.47 107 ILE A CA 1
ATOM 864 C C . ILE A 1 107 ? -26.269 -14.615 25.850 1.00 58.47 107 ILE A C 1
ATOM 866 O O . ILE A 1 107 ? -26.469 -15.459 24.974 1.00 58.47 107 ILE A O 1
ATOM 870 N N . PRO A 1 108 ? -26.671 -14.785 27.127 1.00 57.88 108 PRO A N 1
ATOM 871 C CA . PRO A 1 108 ? -27.473 -15.927 27.572 1.00 57.88 108 PRO A CA 1
ATOM 872 C C . PRO A 1 108 ? -28.889 -15.943 26.981 1.00 57.88 108 PRO A C 1
ATOM 874 O O . PRO A 1 108 ? -29.446 -14.853 26.708 1.00 57.88 108 PRO A O 1
#

Organism: NCBI:txid408170

pLDDT: mean 92.95, std 8.02, range [57.88, 98.31]

Radius of gyration: 17.57 Å; chains: 1; bounding box: 46×32×51 Å

Sequence (108 aa):
GIIYGISDFGLSRDLGITRGEAKNYIDLYFSRYPKVKEYMDRMVQEAHETGKVRTMFGRQRELPDINSRNFNRRSFAERTAMNTPIQGTAADIIKLAMNQVEQKLEIP

Foldseek 3Di:
DQLLPDQLVRQCVVVVHDSVVSVVVNVVVCVVVVVSVVLLVVLLVVCLVPQWAAAPVGHIDGQVQCPPPPPVSNVVSSSCSSVCRPVVNVVVVVVVVVVVVVVVVPPD